Protein AF-A0A357AB70-F1 (afdb_monomer)

pLDDT: mean 87.43, std 14.48, range [36.16, 97.44]

Foldseek 3Di:
DPDPPDPPDPQDPVSVLVVLVVLLVVLLVCLVLLVVLVVLVVVCVVVVHDSCVDVSSVVQLVVQQVVCCVPPVVNPDDDSVVCVVVSSVVSVLSNCSSDPCNSVVVSVVVVVVVD

Radius of gyration: 16.13 Å; Cα contacts (8 Å, |Δi|>4): 74; chains: 1; bounding box: 28×43×38 Å

Mean predicted aligned error: 6.4 Å

Solvent-accessible surface area (backbone atoms only — not comparable to full-atom values): 6611 Å² total; per-residue (Å²): 136,85,79,90,81,69,79,80,72,78,79,49,73,66,58,48,52,50,49,38,47,51,53,22,51,54,29,41,78,40,34,69,62,44,49,52,52,49,52,50,46,55,52,28,56,76,67,78,44,69,58,61,78,42,65,78,48,25,57,47,51,54,52,46,47,57,52,44,26,57,72,74,48,80,56,52,90,71,59,62,78,71,46,44,62,57,51,53,52,50,53,53,49,40,51,54,25,30,39,98,63,6,48,64,51,52,51,49,57,57,51,70,74,74,113

Secondary structure (DSSP, 8-state):
-----S--PPPPHHHHHHHHHHHHHHHHHTHHHHHHHHHHHHHHHHTT--GGGSHHHHHHHHHHHHHHHHHHSTT----HHHHHHHHHHHHHHHHHHTSTTHHHHHHHHHHHTT-

Structure (mmCIF, N/CA/C/O backbone):
data_AF-A0A357AB70-F1
#
_entry.id   AF-A0A357AB70-F1
#
loop_
_atom_site.group_PDB
_atom_site.id
_atom_site.type_symbol
_atom_site.label_atom_id
_atom_site.label_alt_id
_atom_site.label_comp_id
_atom_site.label_asym_id
_atom_site.label_entity_id
_atom_site.label_seq_id
_atom_site.pdbx_PDB_ins_code
_atom_site.Cartn_x
_atom_site.Cartn_y
_atom_site.Cartn_z
_atom_site.occupancy
_atom_site.B_iso_or_equiv
_atom_site.auth_seq_id
_atom_site.auth_comp_id
_atom_site.auth_asym_id
_atom_site.auth_atom_id
_atom_site.pdbx_PDB_model_num
ATOM 1 N N . LEU A 1 1 ? 1.175 32.145 -7.382 1.00 36.16 1 LEU A N 1
ATOM 2 C CA . LEU A 1 1 ? 0.501 31.666 -8.613 1.00 36.16 1 LEU A CA 1
ATOM 3 C C . LEU A 1 1 ? 1.414 30.679 -9.335 1.00 36.16 1 LEU A C 1
ATOM 5 O O . LEU A 1 1 ? 2.217 31.084 -10.169 1.00 36.16 1 LEU A O 1
ATOM 9 N N . ARG A 1 2 ? 1.364 29.393 -8.971 1.00 36.81 2 ARG A N 1
ATOM 10 C CA . ARG A 1 2 ? 2.137 28.350 -9.656 1.00 36.81 2 ARG A CA 1
ATOM 11 C C . ARG A 1 2 ? 1.246 27.801 -10.770 1.00 36.81 2 ARG A C 1
ATOM 13 O O . ARG A 1 2 ? 0.307 27.063 -10.509 1.00 36.81 2 ARG A O 1
ATOM 20 N N . LYS A 1 3 ? 1.482 28.280 -11.993 1.00 39.81 3 LYS A N 1
ATOM 21 C CA . LYS A 1 3 ? 0.788 27.841 -13.208 1.00 39.81 3 LYS A CA 1
ATOM 22 C C . LYS A 1 3 ? 1.074 26.354 -13.431 1.00 39.81 3 LYS A C 1
ATOM 24 O O . LYS A 1 3 ? 2.201 25.990 -13.758 1.00 39.81 3 LYS A O 1
ATOM 29 N N . GLY A 1 4 ? 0.058 25.512 -13.260 1.00 41.16 4 GLY A N 1
ATOM 30 C CA . GLY A 1 4 ? 0.031 24.140 -13.763 1.00 41.16 4 GLY A CA 1
ATOM 31 C C . GLY A 1 4 ? -0.102 24.154 -15.284 1.00 41.16 4 GLY A C 1
ATOM 32 O O . GLY A 1 4 ? -1.163 23.889 -15.828 1.00 41.16 4 GLY A O 1
ATOM 33 N N . SER A 1 5 ? 0.962 24.543 -15.980 1.00 46.91 5 SER A N 1
ATOM 34 C CA . SER A 1 5 ? 1.055 24.476 -17.439 1.00 46.91 5 SER A CA 1
ATOM 35 C C . SER A 1 5 ? 2.105 23.438 -17.803 1.00 46.91 5 SER A C 1
ATOM 37 O O . SER A 1 5 ? 3.286 23.738 -17.946 1.00 46.91 5 SER A O 1
ATO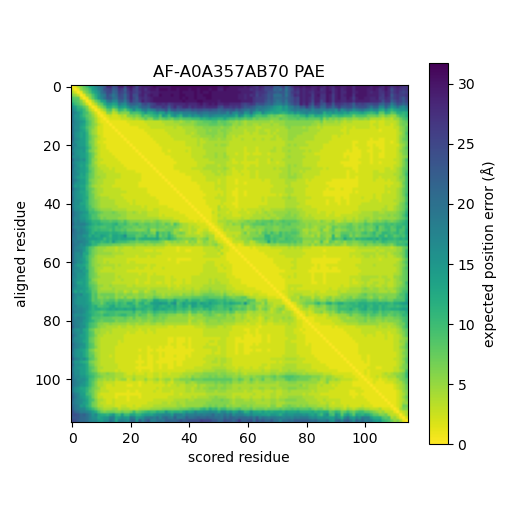M 39 N N . GLY A 1 6 ? 1.636 22.202 -17.900 1.00 45.44 6 GLY A N 1
ATOM 40 C CA . GLY A 1 6 ? 2.358 21.043 -18.395 1.00 45.44 6 GLY A CA 1
ATOM 41 C C . GLY A 1 6 ? 1.350 19.912 -18.464 1.00 45.44 6 GLY A C 1
ATOM 42 O O . GLY A 1 6 ? 1.122 19.243 -17.461 1.00 45.44 6 GLY A O 1
ATOM 43 N N . GLY A 1 7 ? 0.667 19.767 -19.605 1.00 48.31 7 GLY A N 1
ATOM 44 C CA . GLY A 1 7 ? -0.243 18.643 -19.823 1.00 48.31 7 GLY A CA 1
ATOM 45 C C . GLY A 1 7 ? 0.477 17.356 -19.434 1.00 48.31 7 GLY A C 1
ATOM 46 O O . GLY A 1 7 ? 1.622 17.173 -19.845 1.00 48.31 7 GLY A O 1
ATOM 47 N N . ARG A 1 8 ? -0.140 16.528 -18.576 1.00 59.22 8 ARG A N 1
ATOM 48 C CA . ARG A 1 8 ? 0.454 15.266 -18.108 1.00 59.22 8 ARG A CA 1
ATOM 49 C C . ARG A 1 8 ? 0.993 14.521 -19.333 1.00 59.22 8 ARG A C 1
ATOM 51 O O . ARG A 1 8 ? 0.207 14.044 -20.152 1.00 59.22 8 ARG A O 1
ATOM 58 N N . LYS A 1 9 ? 2.324 14.468 -19.487 1.00 67.19 9 LYS A N 1
ATOM 59 C CA . LYS A 1 9 ? 2.974 13.624 -20.493 1.00 67.19 9 LYS A CA 1
ATOM 60 C C . LYS A 1 9 ? 2.419 12.221 -20.265 1.00 67.19 9 LYS A C 1
ATOM 62 O O . LYS A 1 9 ? 2.421 11.747 -19.128 1.00 67.19 9 LYS A O 1
ATOM 67 N N . LYS A 1 10 ? 1.887 11.589 -21.314 1.00 73.88 10 LYS A N 1
ATOM 68 C CA . LYS A 1 10 ? 1.497 10.182 -21.216 1.00 73.88 10 LYS A CA 1
ATOM 69 C C . LYS A 1 10 ? 2.754 9.395 -20.869 1.00 73.88 10 LYS A C 1
ATOM 71 O O . LYS A 1 10 ? 3.745 9.496 -21.586 1.00 73.88 10 LYS A O 1
ATOM 76 N N . LEU A 1 11 ? 2.686 8.689 -19.748 1.00 81.38 11 LEU A N 1
ATOM 77 C CA . LEU A 1 11 ? 3.732 7.798 -19.281 1.00 81.38 11 LEU A CA 1
ATOM 78 C C . LEU A 1 11 ? 3.976 6.740 -20.361 1.00 81.38 11 LEU A C 1
ATOM 80 O O . LEU A 1 11 ? 3.023 6.079 -20.786 1.00 81.38 11 LEU A O 1
ATOM 84 N N . ASP A 1 12 ? 5.211 6.613 -20.834 1.00 89.50 12 ASP A N 1
ATOM 85 C CA . ASP A 1 12 ? 5.552 5.536 -21.761 1.00 89.50 12 ASP A CA 1
ATOM 86 C C . ASP A 1 12 ? 5.766 4.200 -21.023 1.00 89.50 12 ASP A C 1
ATOM 88 O O . ASP A 1 12 ? 5.753 4.118 -19.792 1.00 89.50 12 ASP A O 1
ATOM 92 N N . VAL A 1 13 ? 5.900 3.112 -21.785 1.00 90.38 13 VAL A N 1
ATOM 93 C CA . VAL A 1 13 ? 6.009 1.750 -21.235 1.00 90.38 13 VAL A CA 1
ATOM 94 C C . VAL A 1 13 ? 7.261 1.581 -20.371 1.00 90.38 13 VAL A C 1
ATOM 96 O O . VAL A 1 13 ? 7.216 0.877 -19.362 1.00 90.38 13 VAL A O 1
ATOM 99 N N . GLU A 1 14 ? 8.369 2.221 -20.738 1.00 92.19 14 GLU A N 1
ATOM 100 C CA . GLU A 1 14 ? 9.637 2.094 -20.018 1.00 92.19 14 GLU A CA 1
ATOM 101 C C . GLU A 1 14 ? 9.629 2.936 -18.736 1.00 92.19 14 GLU A C 1
ATOM 103 O O . GLU A 1 14 ? 10.077 2.474 -17.682 1.00 92.19 14 GLU A O 1
ATOM 108 N N . GLU A 1 15 ? 9.018 4.122 -18.774 1.00 92.12 15 GLU A N 1
ATOM 109 C CA . GLU A 1 15 ? 8.728 4.926 -17.586 1.00 92.12 15 GLU A CA 1
ATOM 110 C C . GLU A 1 15 ? 7.804 4.163 -16.620 1.00 92.12 15 GLU A C 1
ATOM 112 O O . GLU A 1 15 ? 8.074 4.104 -15.419 1.00 92.12 15 GLU A O 1
ATOM 117 N N . ALA A 1 16 ? 6.761 3.499 -17.131 1.00 91.94 16 ALA A N 1
ATOM 118 C CA . ALA A 1 16 ? 5.862 2.675 -16.324 1.00 91.94 16 ALA A CA 1
ATOM 119 C C . ALA A 1 16 ? 6.577 1.489 -15.669 1.00 91.94 16 ALA A C 1
ATOM 121 O O . ALA A 1 16 ? 6.414 1.256 -14.470 1.00 91.94 16 ALA A O 1
ATOM 122 N N . ARG A 1 17 ? 7.414 0.766 -16.419 1.00 93.81 17 ARG A N 1
ATOM 123 C CA . ARG A 1 17 ? 8.237 -0.329 -15.880 1.00 93.81 17 ARG A CA 1
ATOM 124 C C . ARG A 1 17 ? 9.192 0.155 -14.797 1.00 93.81 17 ARG A C 1
ATOM 126 O O . ARG A 1 17 ? 9.322 -0.495 -13.762 1.00 93.81 17 ARG A O 1
ATOM 133 N N . SER A 1 18 ? 9.816 1.309 -15.012 1.00 95.44 18 SER A N 1
ATOM 134 C CA . SER A 1 18 ? 10.713 1.921 -14.031 1.00 95.44 18 SER A CA 1
ATOM 135 C C . SER A 1 18 ? 9.969 2.267 -12.741 1.00 95.44 18 SER A C 1
ATOM 137 O O . SER A 1 18 ? 10.440 1.936 -11.655 1.00 95.44 18 SER A O 1
ATOM 139 N N . LEU A 1 19 ? 8.770 2.849 -12.843 1.00 94.38 19 LEU A N 1
ATOM 140 C CA . LEU A 1 19 ? 7.928 3.124 -11.678 1.00 94.38 19 LEU A CA 1
ATOM 141 C C . LEU A 1 19 ? 7.522 1.847 -10.939 1.00 94.38 19 LEU A C 1
ATOM 143 O O . LEU A 1 19 ? 7.579 1.829 -9.714 1.00 94.38 19 LEU A O 1
ATOM 147 N N . VAL A 1 20 ? 7.181 0.768 -11.651 1.00 95.81 20 VAL A N 1
ATOM 148 C CA . VAL A 1 20 ? 6.893 -0.533 -11.023 1.00 95.81 20 VAL A CA 1
ATOM 149 C C . VAL A 1 20 ? 8.072 -1.016 -10.183 1.00 95.81 20 VAL A C 1
ATOM 151 O O . VAL A 1 20 ? 7.879 -1.408 -9.032 1.00 95.81 20 VAL A O 1
ATOM 154 N N . LEU A 1 21 ? 9.288 -0.960 -10.730 1.00 96.56 21 LEU A N 1
ATOM 155 C CA . LEU A 1 21 ? 10.491 -1.374 -10.010 1.00 96.56 21 LEU A CA 1
ATOM 156 C C . LEU A 1 21 ? 10.740 -0.500 -8.778 1.00 96.56 21 LEU A C 1
ATOM 158 O O . LEU A 1 21 ? 10.955 -1.039 -7.696 1.00 96.56 21 LEU A O 1
ATOM 162 N N . ILE A 1 22 ? 10.634 0.825 -8.914 1.00 96.75 22 ILE A N 1
ATOM 163 C CA . ILE A 1 22 ? 10.805 1.768 -7.799 1.00 96.75 22 ILE A CA 1
ATOM 164 C C . ILE A 1 22 ? 9.769 1.508 -6.698 1.00 96.75 22 ILE A C 1
ATOM 166 O O . ILE A 1 22 ? 10.120 1.439 -5.522 1.00 96.75 22 ILE A O 1
ATOM 170 N N . CYS A 1 23 ? 8.495 1.329 -7.056 1.00 95.69 23 CYS A N 1
ATOM 171 C CA . CYS A 1 23 ? 7.438 1.031 -6.093 1.00 95.69 23 CYS A CA 1
ATOM 172 C C . CYS A 1 23 ? 7.703 -0.281 -5.345 1.00 95.69 23 CYS A C 1
ATOM 174 O O . CYS A 1 23 ? 7.549 -0.329 -4.125 1.00 95.69 23 CYS A O 1
ATOM 176 N N . CYS A 1 24 ? 8.115 -1.335 -6.053 1.00 96.81 24 CYS A N 1
ATOM 177 C CA . CYS A 1 24 ? 8.438 -2.618 -5.434 1.00 96.81 24 CYS A CA 1
ATOM 178 C C . CYS A 1 24 ? 9.671 -2.541 -4.530 1.00 96.81 24 CYS A C 1
ATOM 180 O O . CYS A 1 24 ? 9.647 -3.117 -3.446 1.00 96.81 24 CYS A O 1
ATOM 182 N N . GLU A 1 25 ? 10.706 -1.804 -4.929 1.00 97.38 25 GLU A N 1
ATOM 183 C CA . GLU A 1 25 ? 11.905 -1.579 -4.118 1.00 97.38 25 GLU A CA 1
ATOM 184 C C . GLU A 1 25 ? 11.563 -0.838 -2.816 1.00 97.38 25 GLU A C 1
ATOM 186 O O . GLU A 1 25 ? 11.934 -1.258 -1.721 1.00 97.38 25 GLU A O 1
ATOM 191 N N . LEU A 1 26 ? 10.766 0.231 -2.896 1.00 97.12 26 LEU A N 1
ATOM 192 C CA . LEU A 1 26 ? 10.287 0.946 -1.709 1.00 97.12 26 LEU A CA 1
ATOM 193 C C . LEU A 1 26 ? 9.424 0.048 -0.810 1.00 97.12 26 LEU A C 1
ATOM 195 O O . LEU A 1 26 ? 9.580 0.061 0.412 1.00 97.12 26 LEU A O 1
ATOM 199 N N . ALA A 1 27 ? 8.542 -0.764 -1.397 1.0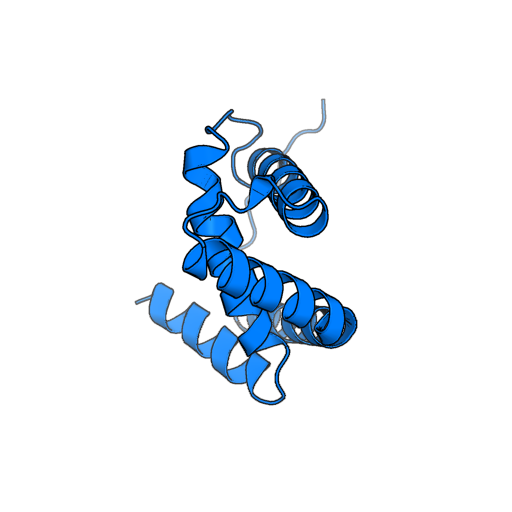0 96.75 27 ALA A N 1
ATOM 200 C CA . ALA A 1 27 ? 7.719 -1.706 -0.644 1.00 96.75 27 ALA A CA 1
ATOM 201 C C . ALA A 1 27 ? 8.565 -2.781 0.062 1.00 96.75 27 ALA A C 1
ATOM 203 O O . ALA A 1 27 ? 8.246 -3.160 1.186 1.00 96.75 27 ALA A O 1
ATOM 204 N N . GLN A 1 28 ? 9.648 -3.254 -0.560 1.00 96.75 28 GLN A N 1
ATOM 205 C CA . GLN A 1 28 ? 10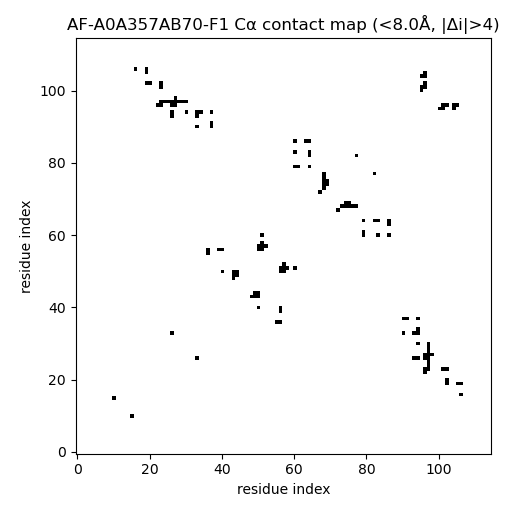.597 -4.188 0.054 1.00 96.75 28 GLN A CA 1
ATOM 206 C C . GLN A 1 28 ? 11.328 -3.545 1.237 1.00 96.75 28 GLN A C 1
ATOM 208 O O . GLN A 1 28 ? 11.352 -4.118 2.326 1.00 96.75 28 GLN A O 1
ATOM 213 N N . ASN A 1 29 ? 11.819 -2.315 1.071 1.00 97.44 29 ASN A N 1
ATOM 214 C CA . ASN A 1 29 ? 12.485 -1.563 2.139 1.00 97.44 29 ASN A CA 1
ATOM 215 C C . ASN A 1 29 ? 11.570 -1.281 3.346 1.00 97.44 29 ASN A C 1
ATOM 217 O O . ASN A 1 29 ? 12.041 -1.151 4.475 1.00 97.44 29 ASN A O 1
ATOM 221 N N . HIS A 1 30 ? 10.252 -1.234 3.135 1.00 96.31 30 HIS A N 1
ATOM 222 C CA . HIS A 1 30 ? 9.250 -1.067 4.191 1.00 96.31 30 HIS A CA 1
ATOM 223 C C . HIS A 1 30 ? 8.472 -2.351 4.522 1.00 96.31 30 HIS A C 1
ATOM 225 O O . HIS A 1 30 ? 7.436 -2.286 5.192 1.00 96.31 30 HIS A O 1
ATOM 231 N N . GLN A 1 31 ? 8.958 -3.523 4.098 1.00 96.25 31 GLN A N 1
ATOM 232 C CA . GLN A 1 31 ? 8.211 -4.780 4.171 1.00 96.25 31 GLN A CA 1
ATOM 233 C C . GLN A 1 31 ? 7.784 -5.155 5.594 1.00 96.25 31 GLN A C 1
ATOM 235 O O . GLN A 1 31 ? 6.653 -5.597 5.792 1.00 96.25 31 GLN A O 1
ATOM 240 N N . GLU A 1 32 ? 8.652 -4.978 6.592 1.00 96.94 32 GLU A N 1
ATOM 241 C CA . GLU A 1 32 ? 8.318 -5.285 7.989 1.00 96.94 32 GLU A CA 1
ATOM 242 C C . GLU A 1 32 ? 7.154 -4.418 8.489 1.00 96.94 32 GLU A C 1
ATOM 244 O O . GLU A 1 32 ? 6.184 -4.927 9.057 1.00 96.94 32 GLU A O 1
ATOM 249 N N . ARG A 1 33 ? 7.201 -3.110 8.206 1.00 96.38 33 ARG A N 1
ATOM 250 C CA . ARG A 1 33 ? 6.141 -2.167 8.580 1.00 96.38 33 ARG A CA 1
ATOM 251 C C . ARG A 1 33 ? 4.825 -2.501 7.881 1.00 96.38 33 ARG A C 1
ATOM 253 O O . ARG A 1 33 ? 3.784 -2.480 8.532 1.00 96.38 33 ARG A O 1
ATOM 260 N N . ILE A 1 34 ? 4.876 -2.843 6.593 1.00 97.06 34 ILE A N 1
ATOM 261 C CA . ILE A 1 34 ? 3.701 -3.257 5.811 1.00 97.06 34 ILE A CA 1
ATOM 262 C C . ILE A 1 34 ? 3.093 -4.535 6.401 1.00 97.06 34 ILE A C 1
ATOM 264 O O . ILE A 1 34 ? 1.895 -4.565 6.672 1.00 97.06 34 ILE A O 1
ATOM 268 N N . ARG A 1 35 ? 3.905 -5.566 6.679 1.00 96.81 35 ARG A N 1
ATOM 269 C CA . ARG A 1 35 ? 3.440 -6.817 7.307 1.00 96.81 35 ARG A CA 1
ATOM 270 C C . ARG A 1 35 ? 2.783 -6.570 8.658 1.00 96.81 35 ARG A C 1
ATOM 272 O O . ARG A 1 35 ? 1.721 -7.122 8.918 1.00 96.81 35 ARG A O 1
ATOM 279 N N . ARG A 1 36 ? 3.385 -5.726 9.499 1.00 96.44 36 ARG A N 1
ATOM 280 C CA . ARG A 1 36 ? 2.817 -5.362 10.801 1.00 96.44 36 ARG A CA 1
ATOM 281 C C . ARG A 1 36 ? 1.477 -4.642 10.656 1.00 96.44 36 ARG A C 1
ATOM 283 O O . ARG A 1 36 ? 0.544 -4.968 11.378 1.00 96.44 36 ARG A O 1
ATOM 290 N N . ALA A 1 37 ? 1.379 -3.681 9.740 1.00 96.50 37 ALA A N 1
ATOM 291 C CA . ALA A 1 37 ? 0.140 -2.945 9.504 1.00 96.50 37 ALA A CA 1
ATOM 292 C C . ALA A 1 37 ? -0.981 -3.866 8.993 1.00 96.50 37 ALA A C 1
ATOM 294 O O . ALA A 1 37 ? -2.093 -3.801 9.508 1.00 96.50 37 ALA A O 1
ATOM 295 N N . VAL A 1 38 ? -0.682 -4.770 8.052 1.00 96.88 38 VAL A N 1
ATOM 296 C 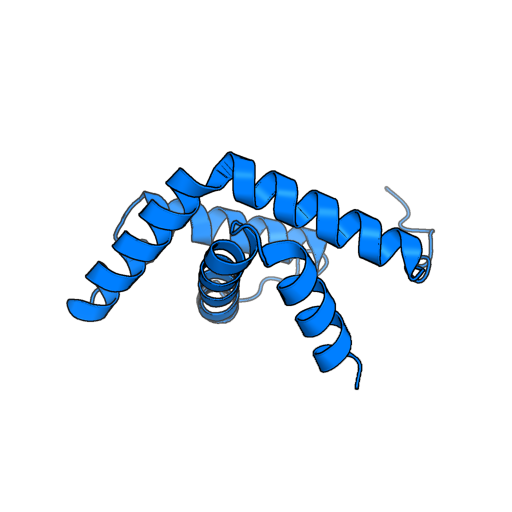CA . VAL A 1 38 ? -1.661 -5.755 7.563 1.00 96.88 38 VAL A CA 1
ATOM 297 C C . VAL A 1 38 ? -2.057 -6.746 8.658 1.00 96.88 38 VAL A C 1
ATOM 299 O O . VAL A 1 38 ? -3.243 -6.989 8.834 1.00 96.88 38 VAL A O 1
ATOM 302 N N . GLY A 1 39 ? -1.110 -7.253 9.451 1.00 96.50 39 GLY A N 1
ATOM 303 C CA . GLY A 1 39 ? -1.433 -8.148 10.567 1.00 96.50 39 GLY A CA 1
ATOM 304 C C . GLY A 1 39 ? -2.338 -7.489 11.617 1.00 96.50 39 GLY A C 1
ATOM 305 O O . GLY A 1 39 ? -3.263 -8.120 12.121 1.00 96.50 39 GLY A O 1
ATOM 306 N N . LEU A 1 40 ? -2.131 -6.198 11.909 1.00 95.50 40 LEU A N 1
ATOM 307 C CA . LEU A 1 40 ? -3.049 -5.435 12.764 1.00 95.50 40 LEU A CA 1
ATOM 308 C C . LEU A 1 40 ? -4.429 -5.273 12.124 1.00 95.50 40 LEU A C 1
ATOM 310 O O . LEU A 1 40 ? -5.434 -5.385 12.818 1.00 95.50 40 LEU A O 1
ATOM 314 N N . LEU A 1 41 ? -4.489 -5.014 10.817 1.00 95.44 41 LEU A N 1
ATOM 315 C CA . LEU A 1 41 ? -5.755 -4.896 10.098 1.00 95.44 41 LEU A CA 1
ATOM 316 C C . LEU A 1 41 ? -6.548 -6.209 10.157 1.00 95.44 41 LEU A C 1
ATOM 318 O O . LEU A 1 41 ? -7.743 -6.184 10.445 1.00 95.44 41 LEU A O 1
ATOM 322 N N . GLU A 1 42 ? -5.885 -7.346 9.933 1.00 94.75 42 GLU A N 1
ATOM 323 C CA . GLU A 1 42 ? -6.480 -8.683 10.049 1.00 94.75 42 GLU A CA 1
ATOM 324 C C . GLU A 1 42 ? -7.019 -8.933 11.462 1.00 94.75 42 GLU A C 1
ATOM 326 O O . GLU A 1 42 ? -8.162 -9.363 11.613 1.00 94.75 42 GLU A O 1
ATOM 331 N N . GLN A 1 43 ? -6.236 -8.602 12.495 1.00 93.88 43 GLN A N 1
ATOM 332 C CA . GLN A 1 43 ? -6.659 -8.736 13.889 1.00 93.88 43 GLN A CA 1
ATOM 333 C C . GLN A 1 43 ? -7.907 -7.896 14.195 1.00 93.88 43 GLN A C 1
ATOM 335 O O . GLN A 1 43 ? -8.876 -8.413 14.744 1.00 93.88 43 GLN A O 1
ATOM 340 N N . LEU A 1 44 ? -7.903 -6.609 13.841 1.00 92.38 44 LEU A N 1
ATOM 341 C CA . LEU A 1 44 ? -9.033 -5.717 14.118 1.00 92.38 44 LEU A CA 1
ATOM 342 C C . LEU A 1 44 ? -10.293 -6.148 13.370 1.00 92.38 44 LEU A C 1
ATOM 344 O O . LEU A 1 44 ? -11.377 -6.121 13.941 1.00 92.38 44 LEU A O 1
ATOM 348 N N . THR A 1 45 ? -10.139 -6.609 12.128 1.00 90.50 45 THR A N 1
ATOM 349 C CA . THR A 1 45 ? -11.253 -7.141 11.334 1.00 90.50 45 THR A CA 1
ATOM 350 C C . THR A 1 45 ? -11.846 -8.392 11.987 1.00 90.50 45 THR A C 1
ATOM 352 O O . THR A 1 45 ? -13.064 -8.528 12.047 1.00 90.50 45 THR A O 1
ATOM 355 N N . ALA A 1 46 ? -11.010 -9.288 12.524 1.00 92.00 46 ALA A N 1
ATOM 356 C CA . ALA A 1 46 ? -11.476 -10.479 13.239 1.00 92.00 46 ALA A CA 1
ATOM 357 C C . ALA A 1 46 ? -12.228 -10.151 14.543 1.00 92.00 46 ALA A C 1
ATOM 359 O O . ALA A 1 46 ? -13.057 -10.938 14.993 1.00 92.00 46 ALA A O 1
ATOM 360 N N . GLU A 1 47 ? -11.944 -8.996 15.142 1.00 92.00 47 GLU A N 1
ATOM 361 C CA . GLU A 1 47 ? -12.565 -8.509 16.376 1.00 92.00 47 GLU A CA 1
ATOM 362 C C . GLU A 1 47 ? -13.730 -7.528 16.126 1.00 92.00 47 GLU A C 1
ATOM 364 O O . GLU A 1 47 ? -14.248 -6.955 17.084 1.00 92.00 47 GLU A O 1
ATOM 369 N N . ASP A 1 48 ? -14.128 -7.313 14.864 1.00 87.44 48 ASP A N 1
ATOM 370 C CA . ASP A 1 48 ? -15.134 -6.323 14.436 1.00 87.44 48 ASP A CA 1
ATOM 371 C C . ASP A 1 48 ? -14.831 -4.892 14.933 1.00 87.44 48 ASP A C 1
ATOM 373 O O . ASP A 1 48 ? -15.711 -4.104 15.286 1.00 87.44 48 ASP A O 1
ATOM 377 N N . ARG A 1 49 ? -13.537 -4.552 15.005 1.00 87.62 49 ARG A N 1
ATOM 378 C CA . ARG A 1 49 ? -13.054 -3.243 15.452 1.00 87.62 49 ARG A CA 1
ATOM 379 C C . ARG A 1 49 ? -12.616 -2.374 14.274 1.00 87.62 49 ARG A C 1
ATOM 381 O O . ARG A 1 49 ? -11.947 -2.857 13.360 1.00 87.62 49 ARG A O 1
ATOM 388 N N . PRO A 1 50 ? -12.908 -1.061 14.307 1.00 83.12 50 PRO A N 1
ATOM 389 C CA . PRO A 1 50 ? -12.511 -0.179 13.225 1.00 83.12 50 PRO A CA 1
ATOM 390 C C . PRO A 1 50 ? -10.978 0.006 13.148 1.00 83.12 50 PRO A C 1
ATOM 392 O O . PRO A 1 50 ? -10.334 0.204 14.185 1.00 83.12 50 PRO A O 1
ATOM 395 N N . PRO A 1 51 ? -10.381 0.041 11.937 1.00 78.38 51 PRO A N 1
ATOM 396 C CA . PRO A 1 51 ? -8.929 0.146 11.739 1.00 78.38 51 PRO A CA 1
ATOM 397 C C . PRO A 1 51 ? -8.279 1.391 12.354 1.00 78.38 51 PRO A C 1
ATOM 399 O O . PRO A 1 51 ? -7.164 1.316 12.863 1.00 78.38 51 PRO A O 1
ATOM 402 N N . HIS A 1 52 ? -8.981 2.528 12.357 1.00 77.56 52 HIS A N 1
ATOM 403 C CA . HIS A 1 52 ? -8.472 3.805 12.874 1.00 77.56 52 HIS A CA 1
ATOM 404 C C . HIS A 1 52 ? -8.252 3.811 14.398 1.00 77.56 52 HIS A C 1
ATOM 406 O O . HIS A 1 52 ? -7.610 4.712 14.927 1.00 77.56 52 HIS A O 1
ATOM 412 N N . THR A 1 53 ? -8.768 2.812 15.122 1.00 77.31 53 THR A N 1
ATOM 413 C CA . THR A 1 53 ? -8.618 2.725 16.585 1.00 77.31 53 THR A CA 1
ATOM 414 C C . THR A 1 53 ? -7.187 2.412 17.020 1.00 77.31 53 THR A C 1
ATOM 416 O O . THR A 1 53 ? -6.810 2.725 18.149 1.00 77.31 53 THR A O 1
ATOM 419 N N . MET A 1 54 ? -6.374 1.821 16.138 1.00 88.00 54 MET A N 1
ATOM 420 C CA . MET A 1 54 ? -4.953 1.578 16.375 1.00 88.00 54 MET A CA 1
ATOM 421 C C . MET A 1 54 ? -4.111 2.660 15.703 1.00 88.00 54 MET A C 1
ATOM 423 O O . MET A 1 54 ? -4.193 2.838 14.490 1.00 88.00 54 MET A O 1
ATOM 427 N N . SER A 1 55 ? -3.228 3.308 16.472 1.00 89.06 55 SER A N 1
ATOM 428 C CA . SER A 1 55 ? -2.400 4.436 16.003 1.00 89.06 55 SER A CA 1
ATOM 429 C C . SER A 1 55 ? -1.673 4.154 14.683 1.00 89.06 55 SER A C 1
ATOM 431 O O . SER A 1 55 ? -1.741 4.977 13.783 1.00 89.06 55 SER A O 1
ATOM 433 N N . LEU A 1 56 ? -1.070 2.970 14.495 1.00 91.88 56 LEU A N 1
ATOM 434 C CA . LEU A 1 56 ? -0.352 2.670 13.246 1.00 91.88 56 LEU A CA 1
ATOM 435 C C . LEU A 1 56 ? -1.249 2.741 11.995 1.00 91.88 56 LEU A C 1
ATOM 437 O O . LEU A 1 56 ? -0.784 3.170 10.940 1.00 91.88 56 LEU A O 1
ATOM 441 N N . LEU A 1 57 ? -2.499 2.282 12.096 1.00 93.81 57 LEU A N 1
ATOM 442 C CA . LEU A 1 57 ? -3.448 2.279 10.982 1.00 93.81 57 LEU A CA 1
ATOM 443 C C . LEU A 1 57 ? -4.173 3.622 10.856 1.00 93.81 57 LEU A C 1
ATOM 445 O O . LEU A 1 57 ? -4.382 4.066 9.733 1.00 93.81 57 LEU A O 1
ATOM 449 N N . GLY A 1 58 ? -4.483 4.289 11.972 1.00 93.19 58 GLY A N 1
ATOM 450 C CA . GLY A 1 58 ? -4.997 5.663 11.975 1.00 93.19 58 GLY A CA 1
ATOM 451 C C . GLY A 1 58 ? -4.042 6.628 11.269 1.00 93.19 58 GLY A C 1
ATOM 452 O O . GLY A 1 58 ? -4.410 7.221 10.261 1.00 93.19 58 GLY A O 1
ATOM 453 N N . ASP A 1 59 ? -2.773 6.666 11.693 1.00 94.56 59 ASP A N 1
ATOM 454 C CA . ASP A 1 59 ? -1.748 7.538 11.100 1.00 94.56 59 ASP A CA 1
ATOM 455 C C . ASP A 1 59 ? -1.559 7.265 9.597 1.00 94.56 59 ASP A C 1
ATOM 457 O O . ASP A 1 59 ? -1.308 8.175 8.800 1.00 94.56 59 ASP A O 1
ATOM 461 N N . TYR A 1 60 ? -1.669 5.993 9.196 1.00 95.69 60 TYR A N 1
ATOM 462 C CA . TYR A 1 60 ? -1.613 5.592 7.794 1.00 95.69 60 TYR A CA 1
ATOM 463 C C . TYR A 1 60 ? -2.799 6.142 6.993 1.00 95.69 60 TYR A C 1
ATOM 465 O O . TYR A 1 60 ? -2.580 6.720 5.928 1.00 95.69 60 TYR A O 1
ATOM 473 N N . LEU A 1 61 ? -4.028 5.979 7.493 1.00 95.19 61 LEU A N 1
ATOM 474 C CA . LEU A 1 61 ? -5.248 6.445 6.828 1.00 95.19 61 LEU A CA 1
ATOM 475 C C . LEU A 1 61 ? -5.283 7.972 6.713 1.00 95.19 61 LEU A C 1
ATOM 477 O O . LEU A 1 61 ? -5.599 8.489 5.639 1.00 95.19 61 LEU A O 1
ATOM 481 N N . ASP A 1 62 ? -4.875 8.682 7.763 1.00 93.81 62 ASP A N 1
ATOM 482 C CA . ASP A 1 62 ? -4.800 10.144 7.766 1.00 93.81 62 ASP A CA 1
ATOM 483 C C . ASP A 1 62 ? -3.770 10.641 6.746 1.00 93.81 62 ASP A C 1
ATOM 485 O O . ASP A 1 62 ? -4.051 11.507 5.912 1.00 93.81 62 ASP A O 1
ATOM 489 N N . THR A 1 63 ? -2.571 10.047 6.749 1.00 94.81 63 THR A N 1
ATOM 490 C CA . THR A 1 63 ? -1.513 10.405 5.793 1.00 94.81 63 THR A CA 1
ATOM 491 C C . THR A 1 63 ? -1.936 10.098 4.357 1.00 94.81 63 THR A C 1
ATOM 493 O O . THR A 1 63 ? -1.693 10.908 3.456 1.00 94.81 63 THR A O 1
ATOM 496 N N . PHE A 1 64 ? -2.570 8.944 4.127 1.00 95.31 64 PHE A N 1
ATOM 497 C CA . PHE A 1 64 ? -3.058 8.548 2.810 1.00 95.31 64 PHE A CA 1
ATOM 498 C C . PHE A 1 64 ? -4.111 9.526 2.295 1.00 95.31 64 PHE A C 1
ATOM 500 O O . PHE A 1 64 ? -3.967 10.025 1.181 1.00 95.31 64 PHE A O 1
ATOM 507 N N . THR A 1 65 ? -5.125 9.827 3.107 1.00 93.69 65 THR A N 1
ATOM 508 C CA . THR A 1 65 ? -6.239 10.714 2.748 1.00 93.69 65 THR A CA 1
ATOM 509 C C . THR A 1 65 ? -5.727 12.093 2.350 1.00 93.69 65 THR A C 1
ATOM 511 O O . THR A 1 65 ? -5.954 12.523 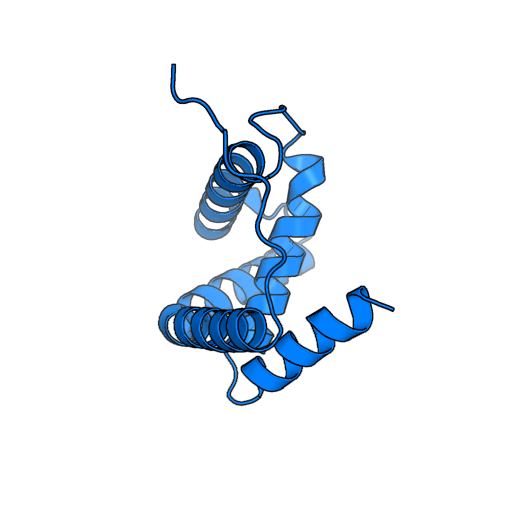1.219 1.00 93.69 65 THR A O 1
ATOM 514 N N . ASN A 1 66 ? -4.919 12.716 3.214 1.00 92.69 66 ASN A N 1
ATOM 515 C CA . ASN A 1 66 ? -4.335 14.034 2.958 1.00 92.69 66 ASN A CA 1
ATOM 516 C C . ASN A 1 66 ? -3.489 14.051 1.674 1.00 92.69 66 ASN A C 1
ATOM 518 O O . ASN A 1 66 ? -3.618 14.943 0.836 1.00 92.69 66 ASN A O 1
ATOM 522 N N . THR A 1 67 ? -2.636 13.037 1.487 1.00 93.31 67 THR A N 1
ATOM 523 C CA . THR A 1 67 ? -1.759 12.958 0.308 1.00 93.31 67 THR A CA 1
ATOM 524 C C . THR A 1 67 ? -2.558 12.722 -0.974 1.00 93.31 67 THR A C 1
ATOM 526 O O . THR A 1 67 ? -2.247 13.297 -2.018 1.00 93.31 67 THR A O 1
ATOM 529 N N . TYR A 1 68 ? -3.575 11.860 -0.927 1.00 92.88 68 TYR A N 1
ATOM 530 C CA . TYR A 1 68 ? -4.379 11.513 -2.093 1.00 92.88 68 TYR A CA 1
ATOM 531 C C . TYR A 1 68 ? -5.235 12.697 -2.547 1.00 92.88 68 TYR A C 1
ATOM 533 O O . TYR A 1 68 ? -5.223 13.025 -3.734 1.00 92.88 68 TYR A O 1
ATOM 541 N N . GLN A 1 69 ? -5.905 13.380 -1.617 1.00 91.31 69 GLN A N 1
ATOM 542 C CA . GLN A 1 69 ? -6.695 14.573 -1.920 1.00 91.31 69 GLN A CA 1
ATOM 543 C C . GLN A 1 69 ? -5.833 15.675 -2.552 1.00 91.31 69 GLN A C 1
ATOM 545 O O . GLN A 1 69 ? -6.169 16.180 -3.623 1.00 91.31 69 GLN A O 1
ATOM 550 N N . GLU A 1 70 ? -4.669 15.984 -1.967 1.00 90.00 70 GLU A N 1
ATOM 551 C CA . GLU A 1 70 ? -3.767 17.018 -2.494 1.00 90.00 70 GLU A CA 1
ATOM 552 C C . GLU A 1 70 ? -3.259 16.687 -3.910 1.00 90.00 70 GLU A C 1
ATOM 554 O O . GLU A 1 70 ? -3.124 17.572 -4.755 1.00 90.00 70 GLU A O 1
ATOM 559 N N . ARG A 1 71 ? -2.937 15.414 -4.184 1.00 88.00 71 ARG A N 1
ATOM 560 C CA . ARG A 1 71 ? -2.219 15.019 -5.410 1.00 88.00 71 ARG A CA 1
ATOM 561 C C . ARG A 1 71 ? -3.103 14.511 -6.542 1.00 88.00 71 ARG A C 1
ATOM 563 O O . ARG A 1 71 ? -2.688 14.601 -7.701 1.00 88.00 71 ARG A O 1
ATOM 570 N N . MET A 1 72 ? -4.255 13.926 -6.227 1.00 86.19 72 MET A N 1
ATOM 571 C CA . MET A 1 72 ? -5.125 13.261 -7.204 1.00 86.19 72 MET A CA 1
ATOM 572 C C . MET A 1 72 ? -6.450 13.980 -7.418 1.00 86.19 72 MET A C 1
ATOM 574 O O . MET A 1 72 ? -7.024 13.826 -8.493 1.00 86.19 72 MET A O 1
ATOM 578 N N . LEU A 1 73 ? -6.906 14.761 -6.438 1.00 86.31 73 LEU A N 1
ATOM 579 C CA . LEU A 1 73 ? -8.215 15.413 -6.454 1.00 86.31 73 LEU A CA 1
ATOM 580 C C . LEU A 1 73 ? -8.111 16.945 -6.459 1.00 86.31 73 LEU A C 1
ATOM 582 O O . LEU A 1 73 ? -9.095 17.626 -6.213 1.00 86.31 73 LEU A O 1
ATOM 586 N N . ASP A 1 74 ? -6.915 17.495 -6.700 1.00 83.69 74 ASP A N 1
ATOM 587 C CA . ASP A 1 74 ? -6.636 18.940 -6.664 1.00 83.69 74 ASP A CA 1
ATOM 588 C C . ASP A 1 74 ? -7.134 19.633 -5.371 1.00 83.69 74 ASP A C 1
ATOM 590 O O . ASP A 1 74 ? -7.462 20.820 -5.369 1.00 83.69 74 ASP A O 1
ATOM 594 N N . GLY A 1 75 ? -7.161 18.894 -4.254 1.00 74.62 75 GLY A N 1
ATOM 595 C CA . GLY A 1 75 ? -7.646 19.368 -2.956 1.00 74.62 75 GLY A CA 1
ATOM 596 C C . GLY A 1 75 ? -9.165 19.307 -2.764 1.00 74.62 75 GLY A C 1
ATOM 597 O O . GLY A 1 75 ? -9.660 19.903 -1.810 1.00 74.62 75 GLY A O 1
ATOM 598 N N . GLU A 1 76 ? -9.908 18.622 -3.638 1.00 82.25 76 GLU A N 1
ATOM 599 C CA . GLU A 1 76 ? -11.323 18.321 -3.412 1.00 82.25 76 GLU A CA 1
ATOM 600 C C . GLU A 1 76 ? -11.484 17.414 -2.184 1.00 82.25 76 GLU A C 1
ATOM 602 O O . GLU A 1 76 ? -10.811 16.386 -2.046 1.00 82.25 76 GLU A O 1
ATOM 607 N N . ASP A 1 77 ? -12.363 17.835 -1.275 1.00 79.69 77 ASP A N 1
ATOM 608 C CA . ASP A 1 77 ? -12.570 17.172 0.005 1.00 79.69 77 ASP A CA 1
ATOM 609 C C . ASP A 1 77 ? -13.534 15.993 -0.167 1.00 79.69 77 ASP A C 1
ATOM 611 O O . ASP A 1 77 ? -14.753 16.153 -0.250 1.00 79.69 77 ASP A O 1
ATOM 615 N N . ILE A 1 78 ? -12.955 14.801 -0.282 1.00 85.88 78 ILE A N 1
ATOM 616 C CA . ILE A 1 78 ? -13.658 13.513 -0.278 1.00 85.88 78 ILE A CA 1
ATOM 617 C C . ILE A 1 78 ? -13.597 12.930 1.128 1.00 85.88 78 ILE A C 1
ATOM 619 O O . ILE A 1 78 ? -12.533 12.940 1.748 1.00 85.88 78 ILE A O 1
ATOM 623 N N . SER A 1 79 ? -14.707 12.369 1.614 1.00 85.25 79 SER A N 1
ATOM 624 C CA . SER A 1 79 ? -14.758 11.841 2.977 1.00 85.25 79 SER A CA 1
ATOM 625 C C . SER A 1 79 ? -13.675 10.770 3.201 1.00 85.25 79 SER A C 1
ATOM 627 O O . SER A 1 79 ? -13.504 9.884 2.353 1.00 85.25 79 SER A O 1
ATOM 629 N N . PRO A 1 80 ? -12.974 10.771 4.353 1.00 85.06 80 PRO A N 1
ATOM 630 C CA . PRO A 1 80 ? -12.056 9.694 4.719 1.00 85.06 80 PRO A CA 1
ATOM 631 C C . PRO A 1 80 ? -12.701 8.304 4.633 1.00 85.06 80 PRO A C 1
ATOM 633 O O . PRO A 1 80 ? -12.026 7.335 4.285 1.00 85.06 80 PRO A O 1
ATOM 636 N N . ASP A 1 81 ? -14.010 8.196 4.877 1.00 87.81 81 ASP A N 1
ATOM 637 C CA . ASP A 1 81 ? -14.755 6.935 4.775 1.00 87.81 81 ASP A CA 1
ATOM 638 C C . ASP A 1 81 ? -14.807 6.396 3.338 1.00 87.81 81 ASP A C 1
ATOM 640 O O . ASP A 1 81 ? -14.804 5.183 3.126 1.00 87.81 81 ASP A O 1
ATOM 644 N N . GLU A 1 82 ? -14.799 7.277 2.336 1.00 89.62 82 GLU A N 1
ATOM 645 C CA . GLU A 1 82 ? -14.805 6.899 0.919 1.00 89.62 82 GLU A CA 1
ATOM 646 C C . GLU A 1 82 ? -13.406 6.484 0.439 1.00 89.62 82 GLU A C 1
ATOM 648 O O . GLU A 1 82 ? -13.267 5.607 -0.418 1.00 89.62 82 GLU A O 1
ATOM 653 N N . LEU A 1 83 ? -12.351 7.066 1.021 1.00 92.94 83 LEU A N 1
ATOM 654 C CA . LEU A 1 83 ? -10.958 6.753 0.685 1.00 92.94 83 LEU A CA 1
ATOM 655 C C . LEU A 1 83 ? -10.384 5.5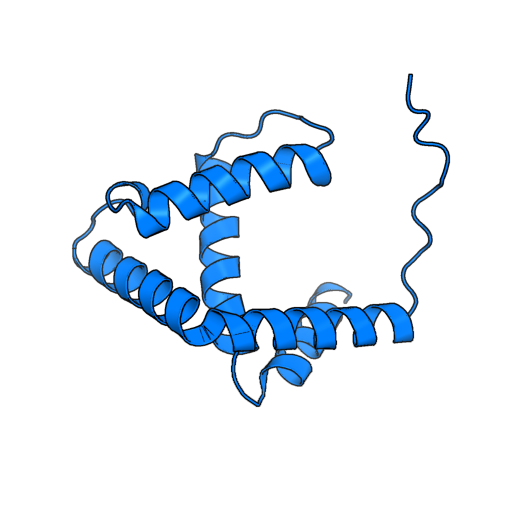86 1.497 1.00 92.94 83 LEU A C 1
ATOM 657 O O . LEU A 1 83 ? -9.461 4.915 1.028 1.00 92.94 83 LEU A O 1
ATOM 661 N N . THR A 1 84 ? -10.942 5.292 2.672 1.00 93.75 84 THR A N 1
ATOM 662 C CA . THR A 1 84 ? -10.478 4.213 3.556 1.00 93.75 84 THR A CA 1
ATOM 663 C C . THR A 1 84 ? -10.442 2.847 2.855 1.00 93.75 84 THR A C 1
ATOM 665 O O . THR A 1 84 ? -9.395 2.195 2.908 1.00 93.75 84 THR A O 1
ATOM 668 N N . PRO A 1 85 ? -1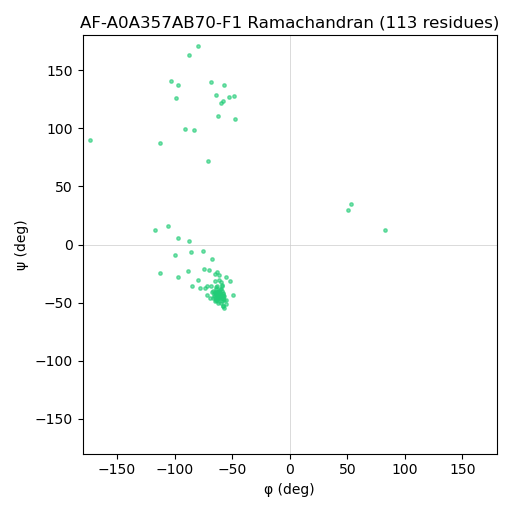1.488 2.398 2.128 1.00 94.25 85 PRO A N 1
ATOM 669 C CA . PRO A 1 85 ? -11.438 1.128 1.403 1.00 94.25 85 PRO A CA 1
ATOM 670 C C . PRO A 1 85 ? -10.302 1.072 0.377 1.00 94.25 85 PRO A C 1
ATOM 672 O O . PRO A 1 85 ? -9.626 0.049 0.255 1.00 94.25 85 PRO A O 1
ATOM 675 N N . LEU A 1 86 ? -10.053 2.176 -0.338 1.00 94.81 86 LEU A N 1
ATOM 676 C CA . LEU A 1 86 ? -8.962 2.269 -1.306 1.00 94.81 86 LEU A CA 1
ATOM 677 C C . LEU A 1 86 ? -7.597 2.192 -0.613 1.00 94.81 86 LEU A C 1
ATOM 679 O O . LEU A 1 86 ? -6.734 1.436 -1.061 1.00 94.81 86 LEU A O 1
ATOM 683 N N . ALA A 1 87 ? -7.415 2.934 0.480 1.00 96.06 87 ALA A N 1
ATOM 684 C CA . ALA A 1 87 ? -6.191 2.932 1.271 1.00 96.06 87 ALA A CA 1
ATOM 685 C C . ALA A 1 87 ? -5.865 1.520 1.777 1.00 96.06 87 ALA A C 1
ATOM 687 O O . ALA A 1 87 ? -4.792 0.985 1.505 1.00 96.06 87 ALA A O 1
ATOM 688 N N . LEU A 1 88 ? -6.821 0.863 2.441 1.00 95.75 88 LEU A N 1
ATOM 689 C CA . LEU A 1 88 ? -6.631 -0.482 2.992 1.00 95.75 88 LEU A CA 1
ATOM 690 C C . LEU A 1 88 ? -6.364 -1.519 1.897 1.00 95.75 88 LEU A C 1
ATOM 692 O O . LEU A 1 88 ? -5.472 -2.357 2.036 1.00 95.75 88 LEU A O 1
ATOM 696 N N . LYS A 1 89 ? -7.073 -1.429 0.767 1.00 95.56 89 LYS A N 1
ATOM 697 C CA . LYS A 1 89 ? -6.828 -2.286 -0.396 1.00 95.56 89 LYS A CA 1
ATOM 698 C C . LYS A 1 89 ? -5.407 -2.105 -0.936 1.00 95.56 89 LYS A C 1
ATOM 700 O O . LYS A 1 89 ? -4.739 -3.093 -1.228 1.00 95.56 89 LYS A O 1
ATOM 705 N N . LEU A 1 90 ? -4.916 -0.869 -1.042 1.00 95.75 90 LEU A N 1
ATOM 706 C CA . LEU A 1 90 ? -3.544 -0.597 -1.483 1.00 95.75 90 LEU A CA 1
ATOM 707 C C . LEU A 1 90 ? -2.495 -1.052 -0.460 1.00 95.75 90 LEU A C 1
ATOM 709 O O . LEU A 1 90 ? -1.442 -1.542 -0.862 1.00 95.75 90 LEU A O 1
ATOM 713 N N . LEU A 1 91 ? -2.771 -0.947 0.842 1.00 96.88 91 LEU A N 1
ATOM 714 C CA . LEU A 1 91 ? -1.906 -1.491 1.893 1.00 96.88 91 LEU A CA 1
ATOM 715 C C . LEU A 1 91 ? -1.739 -3.013 1.756 1.00 96.88 91 LEU A C 1
ATOM 717 O O . LEU A 1 91 ? -0.622 -3.527 1.843 1.00 96.88 91 LEU A O 1
ATOM 721 N N . ILE A 1 92 ? -2.837 -3.726 1.492 1.00 96.25 92 ILE A N 1
ATOM 722 C CA . ILE A 1 92 ? -2.829 -5.171 1.235 1.00 96.25 92 ILE A CA 1
ATOM 723 C C . ILE A 1 92 ? -2.088 -5.486 -0.072 1.00 96.25 92 ILE A C 1
ATOM 725 O O . ILE A 1 92 ? -1.243 -6.377 -0.103 1.00 96.25 92 ILE A O 1
ATOM 729 N N . ASP A 1 93 ? -2.327 -4.733 -1.144 1.00 96.12 93 ASP A N 1
ATOM 730 C CA . ASP A 1 93 ? -1.597 -4.906 -2.404 1.00 96.12 93 ASP A CA 1
ATOM 731 C C . ASP A 1 93 ? -0.076 -4.734 -2.213 1.00 96.12 93 ASP A C 1
ATOM 733 O O . ASP A 1 93 ? 0.720 -5.535 -2.716 1.00 96.12 93 ASP A O 1
ATOM 737 N N . LEU A 1 94 ? 0.345 -3.729 -1.432 1.00 96.44 94 LEU A N 1
ATOM 738 C CA . LEU A 1 94 ? 1.752 -3.472 -1.108 1.00 96.44 94 LEU A CA 1
ATOM 739 C C . LEU A 1 94 ? 2.412 -4.651 -0.386 1.00 96.44 94 LEU A C 1
ATOM 741 O O . LEU A 1 94 ? 3.596 -4.913 -0.619 1.00 96.44 94 LEU A O 1
ATOM 745 N N . LEU A 1 95 ? 1.671 -5.415 0.424 1.00 96.75 95 LEU A N 1
ATOM 746 C CA . LEU A 1 95 ? 2.189 -6.651 1.017 1.00 96.75 95 LEU A CA 1
ATOM 747 C C . LEU A 1 95 ? 2.641 -7.628 -0.075 1.00 96.75 95 LEU A C 1
ATOM 749 O O . LEU A 1 95 ? 3.743 -8.178 0.006 1.00 96.75 95 LEU A O 1
ATOM 753 N N . PHE A 1 96 ? 1.846 -7.801 -1.132 1.00 95.25 96 PHE A N 1
ATOM 754 C CA . PHE A 1 96 ? 2.203 -8.668 -2.254 1.00 95.25 96 PHE A CA 1
ATOM 755 C C . PHE A 1 96 ? 3.322 -8.082 -3.115 1.00 95.25 96 PHE A C 1
ATOM 757 O O . PHE A 1 96 ? 4.174 -8.840 -3.594 1.00 95.25 96 PHE A O 1
ATOM 764 N N . TYR A 1 97 ? 3.355 -6.762 -3.298 1.00 96.25 97 T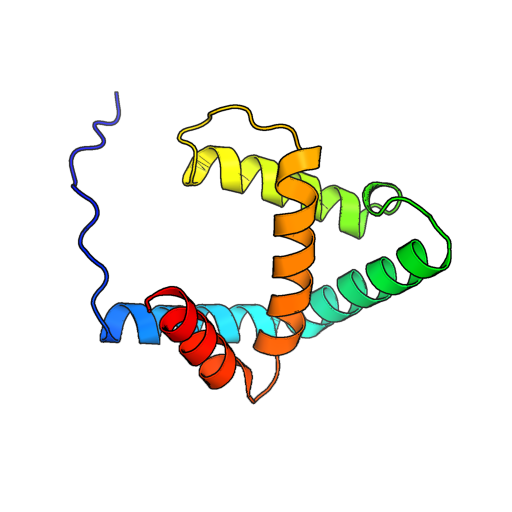YR A N 1
ATOM 765 C CA . TYR A 1 97 ? 4.392 -6.084 -4.082 1.00 96.25 97 TYR A CA 1
ATOM 766 C C . TYR A 1 97 ? 5.746 -5.997 -3.368 1.00 96.25 97 TYR A C 1
ATOM 768 O O . TYR A 1 97 ? 6.769 -5.904 -4.040 1.00 96.25 97 TYR A O 1
ATOM 776 N N . SER A 1 98 ? 5.769 -6.126 -2.038 1.00 94.81 98 SER A N 1
ATOM 777 C CA . SER A 1 98 ? 6.997 -6.260 -1.241 1.00 94.81 98 SER A CA 1
ATOM 778 C C . SER A 1 98 ? 7.654 -7.649 -1.335 1.00 94.81 98 SER A C 1
ATOM 780 O O . SER A 1 98 ? 8.709 -7.882 -0.753 1.00 94.81 98 SER A O 1
ATOM 782 N N . SER A 1 99 ? 7.021 -8.618 -2.004 1.00 92.75 99 SER A N 1
ATOM 783 C CA . SER A 1 99 ? 7.566 -9.975 -2.164 1.00 92.75 99 SER A CA 1
ATOM 784 C C . SER A 1 99 ? 8.487 -10.086 -3.392 1.00 92.75 99 SER A C 1
ATOM 786 O O . SER A 1 99 ? 8.380 -9.258 -4.297 1.00 92.75 99 SER A O 1
ATOM 788 N N . PRO A 1 100 ? 9.328 -11.137 -3.509 1.00 90.38 100 PRO A N 1
ATOM 789 C CA . PRO A 1 100 ? 10.202 -11.324 -4.677 1.00 90.38 100 PRO A CA 1
ATOM 790 C C . PRO A 1 100 ? 9.468 -11.345 -6.032 1.00 90.38 100 PRO A C 1
ATOM 792 O O . PRO A 1 100 ? 10.027 -10.963 -7.054 1.00 90.38 100 PRO A O 1
ATOM 795 N N . GLY A 1 101 ? 8.195 -11.760 -6.056 1.00 92.69 101 GLY A N 1
ATOM 796 C CA . GLY A 1 101 ? 7.344 -11.740 -7.256 1.00 92.69 101 GLY A CA 1
ATOM 797 C C . GLY A 1 101 ? 6.594 -10.421 -7.489 1.00 92.69 101 GLY A C 1
ATOM 798 O O . GLY A 1 101 ? 5.779 -10.339 -8.411 1.00 92.69 101 GLY A O 1
ATOM 799 N N . GLY A 1 102 ? 6.826 -9.412 -6.649 1.00 93.12 102 GLY A N 1
ATOM 800 C CA . GLY A 1 102 ? 6.113 -8.139 -6.625 1.00 93.12 102 GLY A CA 1
ATOM 801 C C . GLY A 1 102 ? 6.116 -7.381 -7.952 1.00 93.12 102 GLY A C 1
ATOM 802 O O . GLY A 1 102 ? 5.024 -7.069 -8.430 1.00 93.12 102 GLY A O 1
ATOM 803 N N . PRO A 1 103 ? 7.278 -7.163 -8.604 1.00 95.50 103 PRO A N 1
ATOM 804 C CA . PRO A 1 103 ? 7.342 -6.407 -9.855 1.00 95.50 103 PRO A CA 1
ATOM 805 C C . PRO A 1 103 ? 6.460 -6.995 -10.956 1.00 95.50 103 PRO A C 1
ATOM 807 O O . PRO A 1 103 ? 5.699 -6.281 -11.604 1.00 95.50 103 PRO A O 1
ATOM 810 N N . ARG A 1 104 ? 6.491 -8.323 -11.127 1.00 93.88 104 ARG A N 1
ATOM 811 C CA . ARG A 1 104 ? 5.650 -9.009 -12.115 1.00 93.88 104 ARG A CA 1
ATOM 812 C C . ARG A 1 104 ? 4.164 -8.867 -11.783 1.00 93.88 104 ARG A C 1
ATOM 814 O O . ARG A 1 104 ? 3.369 -8.656 -12.691 1.00 93.88 104 ARG A O 1
ATOM 821 N N . ARG A 1 105 ? 3.784 -8.995 -10.506 1.00 94.62 105 ARG A N 1
ATOM 822 C CA . ARG A 1 105 ? 2.384 -8.853 -10.068 1.00 94.62 105 ARG A CA 1
ATOM 823 C C . ARG A 1 105 ? 1.862 -7.439 -10.298 1.00 94.62 105 ARG A C 1
ATOM 825 O O . ARG A 1 105 ? 0.789 -7.295 -10.869 1.00 94.62 105 ARG A O 1
ATOM 832 N N . LEU A 1 106 ? 2.628 -6.423 -9.904 1.00 94.50 106 LEU A N 1
ATOM 833 C CA . LEU A 1 106 ? 2.245 -5.026 -10.093 1.00 94.50 106 LEU A CA 1
ATOM 834 C C . LEU A 1 106 ? 2.154 -4.675 -11.583 1.00 94.50 106 LEU A C 1
ATOM 836 O O . LEU A 1 106 ? 1.185 -4.050 -12.001 1.00 94.50 106 LEU A O 1
ATOM 840 N N . TRP A 1 107 ? 3.107 -5.135 -12.398 1.00 94.62 107 TRP A N 1
ATOM 841 C CA . TRP A 1 107 ? 3.059 -4.936 -13.847 1.00 94.62 107 TRP A CA 1
ATOM 842 C C . TRP A 1 107 ? 1.784 -5.514 -14.474 1.00 94.62 107 TRP A C 1
ATOM 844 O O . TRP A 1 107 ? 1.109 -4.826 -15.236 1.00 94.62 107 TRP A O 1
ATOM 854 N N . LEU A 1 108 ? 1.414 -6.748 -14.118 1.00 92.31 108 LEU A N 1
ATOM 855 C CA . LEU A 1 108 ? 0.176 -7.365 -14.604 1.00 92.31 108 LEU A CA 1
ATOM 856 C C . LEU A 1 108 ? -1.070 -6.621 -14.111 1.00 92.31 108 LEU A C 1
ATOM 858 O O . LEU A 1 108 ? -1.954 -6.341 -14.910 1.00 92.31 108 LEU A O 1
ATOM 862 N N . ALA A 1 109 ? -1.107 -6.211 -12.840 1.00 90.56 109 ALA A N 1
ATOM 863 C CA . ALA A 1 109 ? -2.229 -5.454 -12.284 1.00 90.56 109 ALA A CA 1
ATOM 864 C C . ALA A 1 109 ? -2.454 -4.097 -12.982 1.00 90.56 109 ALA A C 1
ATOM 866 O O . ALA A 1 109 ? -3.588 -3.624 -13.053 1.00 90.56 109 ALA A O 1
ATOM 867 N N . LEU A 1 110 ? -1.390 -3.464 -13.492 1.00 88.44 110 LEU A N 1
ATOM 868 C CA . LEU A 1 110 ? -1.492 -2.239 -14.290 1.00 88.44 110 LEU A CA 1
ATOM 869 C C . LEU A 1 110 ? -2.025 -2.508 -15.703 1.00 88.44 110 LEU A C 1
ATOM 871 O O . LEU A 1 110 ? -2.800 -1.703 -16.214 1.00 88.44 110 LEU A O 1
ATOM 875 N N . LEU A 1 111 ? -1.642 -3.632 -16.318 1.00 85.69 111 LEU A N 1
ATOM 876 C CA . LEU A 1 111 ? -2.128 -4.023 -17.644 1.00 85.69 111 LEU A CA 1
ATOM 877 C C . LEU A 1 111 ? -3.594 -4.471 -17.614 1.00 85.69 111 LEU A C 1
ATOM 879 O O . LEU A 1 111 ? -4.373 -4.021 -18.449 1.00 85.69 111 LEU A O 1
ATOM 883 N N . ASP A 1 112 ? -3.990 -5.273 -16.625 1.00 80.50 112 ASP A N 1
ATOM 884 C CA . ASP A 1 112 ? -5.367 -5.767 -16.479 1.00 80.50 112 ASP A CA 1
ATOM 885 C C . ASP A 1 112 ? -6.377 -4.634 -16.235 1.00 80.50 112 ASP A C 1
ATOM 887 O O . ASP A 1 112 ? -7.554 -4.779 -16.534 1.00 80.50 112 ASP A O 1
ATOM 891 N N . ARG A 1 113 ? -5.931 -3.486 -15.709 1.00 63.28 113 ARG A N 1
ATOM 892 C CA . ARG A 1 113 ? -6.763 -2.282 -15.527 1.00 63.28 113 ARG A CA 1
ATOM 893 C C . ARG A 1 113 ? -6.837 -1.382 -16.764 1.00 63.28 113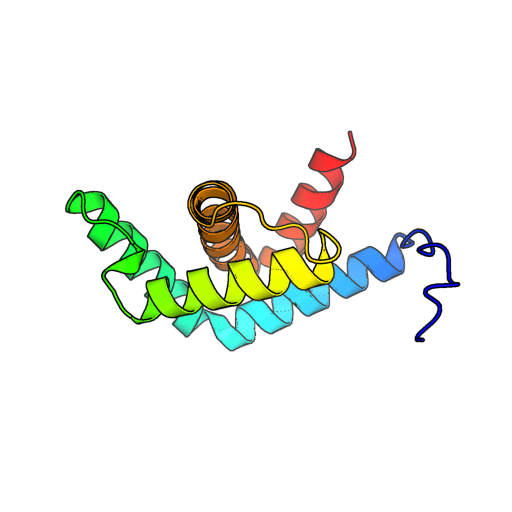 ARG A C 1
ATOM 895 O O . ARG A 1 113 ? -7.549 -0.383 -16.730 1.00 63.28 113 ARG A O 1
ATOM 902 N N . SER A 1 114 ? -6.058 -1.683 -17.803 1.00 57.34 114 SER A N 1
ATOM 903 C CA . SER A 1 114 ? -6.001 -0.909 -19.051 1.00 57.34 114 SER A CA 1
ATOM 904 C C . SER A 1 114 ? -6.823 -1.511 -20.197 1.00 57.34 114 SER A C 1
ATOM 906 O O . SER A 1 114 ? -6.969 -0.857 -21.231 1.00 57.34 114 SER A O 1
ATOM 908 N N . LEU A 1 115 ? -7.337 -2.732 -20.006 1.00 45.62 115 LEU A N 1
ATOM 909 C CA . LEU A 1 115 ? -8.219 -3.469 -20.916 1.00 45.62 115 LEU A CA 1
ATOM 910 C C . LEU A 1 115 ? -9.672 -3.376 -20.442 1.00 45.62 115 LEU A C 1
ATOM 912 O O . LEU A 1 115 ? -10.553 -3.316 -21.328 1.00 45.62 115 LEU A O 1
#

Sequence (115 aa):
LRKGSGGRKKLDVEEARSLVLICCELAQNHQERIRRAVGLLEQLTAEDRPPHTMSLLGDYLDTFTNTYQERMLDGEDISPDELTPLALKLLIDLLFYSSPGGPRRLWLALLDRSL